Protein AF-A0A0C2FAT2-F1 (afdb_monomer_lite)

Sequence (85 aa):
MLSNCQLSCRVCDTDSVVTAAPKPNSLCGTGDKSYCCDKVKSCAQWARNNECKRNPAYMLRNCKLSCNACNADTTRPSKTLGKFQ

pLDDT: mean 72.35, std 18.59, range [43.62, 96.75]

InterPro domains:
  IPR003582 ShKT domain [PF01549] (36-70)
  IPR003582 ShKT domain [PS51670] (36-70)
  IPR003582 ShKT domain [SM00254] (35-71)

Radius of gyration: 18.72 Å; chains: 1; bounding box: 37×37×48 Å

Secondary structure (DSSP, 8-state):
--S--TTSS--------------TT--B--GGGTT-BBSSTTHHHHHHTTHHHHSHHHHHHHBTTTTT-----TTS---------

Foldseek 3Di:
DDPPPPPDDPDDPPVPPVPPPPPQPFQFDDDPRRVPGAQDPCLLVCLVVVCCPVPVVVCVVHPCVSNVVSDPPCVPPPPPPDPDD

Organism: NCBI:txid51022

Structure (mmCIF, N/CA/C/O backbone):
data_AF-A0A0C2FAT2-F1
#
_entry.id   AF-A0A0C2FAT2-F1
#
loop_
_atom_site.group_PDB
_atom_site.id
_atom_site.type_symbol
_atom_site.label_atom_id
_atom_site.label_alt_id
_atom_site.label_comp_id
_atom_site.label_asym_id
_atom_site.label_entity_id
_atom_site.label_seq_id
_atom_site.pdbx_PDB_ins_code
_atom_site.Cartn_x
_atom_site.Cartn_y
_atom_site.Cartn_z
_atom_site.occupancy
_atom_site.B_iso_or_equiv
_atom_site.auth_seq_id
_atom_site.auth_comp_id
_atom_site.auth_asym_id
_atom_site.auth_atom_id
_atom_site.pdbx_PDB_model_num
ATOM 1 N N . MET A 1 1 ? 18.876 28.133 35.819 1.00 53.22 1 MET A N 1
ATOM 2 C CA . MET A 1 1 ? 18.047 28.146 34.598 1.00 53.22 1 MET A CA 1
ATOM 3 C C . MET A 1 1 ? 18.885 27.619 33.444 1.00 53.22 1 MET A C 1
ATOM 5 O O . MET A 1 1 ? 19.628 28.382 32.849 1.00 53.22 1 MET A O 1
ATOM 9 N N . LEU A 1 2 ? 18.847 26.307 33.201 1.00 43.62 2 LEU A N 1
ATOM 10 C CA . LEU A 1 2 ? 19.493 25.672 32.048 1.00 43.62 2 LEU A CA 1
ATOM 11 C C . LEU A 1 2 ? 18.385 25.039 31.199 1.00 43.62 2 LEU A C 1
ATOM 13 O O . LEU A 1 2 ? 17.732 24.094 31.636 1.00 43.62 2 LEU A O 1
ATOM 17 N N . SER A 1 3 ? 18.153 25.587 30.009 1.00 57.84 3 SER A N 1
ATOM 18 C CA . SER A 1 3 ? 17.013 25.288 29.128 1.00 57.84 3 SER A CA 1
ATOM 19 C C . SER A 1 3 ? 17.111 23.958 28.368 1.00 57.84 3 SER A C 1
ATOM 21 O O . SER A 1 3 ? 16.594 23.847 27.265 1.00 57.84 3 SER A O 1
ATOM 23 N N . ASN A 1 4 ? 17.747 22.934 28.938 1.00 59.41 4 ASN A N 1
ATOM 24 C CA . ASN A 1 4 ? 17.956 21.645 28.266 1.00 59.41 4 ASN A CA 1
ATOM 25 C C . ASN A 1 4 ? 17.426 20.466 29.091 1.00 59.41 4 ASN A C 1
ATOM 27 O O . ASN A 1 4 ? 18.046 19.410 29.185 1.00 59.41 4 ASN A O 1
ATOM 31 N N . CYS A 1 5 ? 16.241 20.646 29.677 1.00 59.94 5 CYS A N 1
ATOM 32 C CA . CYS A 1 5 ? 15.461 19.582 30.306 1.00 59.94 5 CYS A CA 1
ATOM 33 C C . CYS A 1 5 ? 14.779 18.715 29.227 1.00 59.94 5 CYS A C 1
ATOM 35 O O . CYS A 1 5 ? 13.561 18.703 29.086 1.00 59.94 5 CYS A O 1
ATOM 37 N N . GLN A 1 6 ? 15.582 18.002 28.437 1.00 62.47 6 GLN A N 1
ATOM 38 C CA . GLN A 1 6 ? 15.128 17.060 27.403 1.00 62.47 6 GLN A CA 1
ATOM 39 C C . GLN A 1 6 ? 14.795 15.666 27.972 1.00 62.47 6 GLN A C 1
ATOM 41 O O . GLN A 1 6 ? 14.762 14.686 27.236 1.00 62.47 6 GLN A O 1
ATOM 46 N N . LEU A 1 7 ? 14.562 15.549 29.287 1.00 60.34 7 LEU A N 1
ATOM 47 C CA . LEU A 1 7 ? 14.352 14.252 29.943 1.00 60.34 7 LEU A CA 1
ATOM 48 C C . LEU A 1 7 ? 13.016 14.094 30.687 1.00 60.34 7 LEU A C 1
ATOM 50 O O . LEU A 1 7 ? 12.747 13.002 31.184 1.00 60.34 7 LEU A O 1
ATOM 54 N N . SER A 1 8 ? 12.162 15.125 30.737 1.00 62.56 8 SER A N 1
ATOM 55 C CA . SER A 1 8 ? 10.975 15.101 31.616 1.00 62.56 8 SER A CA 1
ATOM 56 C C . SER A 1 8 ? 9.617 15.075 30.911 1.00 62.56 8 SER A C 1
ATOM 58 O O . SER A 1 8 ? 8.615 14.819 31.569 1.00 62.56 8 SER A O 1
ATOM 60 N N . CYS A 1 9 ? 9.552 15.246 29.590 1.00 60.69 9 CYS A N 1
ATOM 61 C CA . CYS A 1 9 ? 8.301 15.097 28.843 1.00 60.69 9 CYS A CA 1
ATOM 62 C C . CYS A 1 9 ? 8.484 14.000 27.803 1.00 60.69 9 CYS A C 1
ATOM 64 O O . CYS A 1 9 ? 8.985 14.227 26.705 1.00 60.69 9 CYS A O 1
ATOM 66 N N . ARG A 1 10 ? 8.121 12.775 28.183 1.00 69.12 10 ARG A N 1
ATOM 67 C CA . ARG A 1 10 ? 8.047 11.638 27.269 1.00 69.12 10 ARG A CA 1
ATOM 68 C C . ARG A 1 10 ? 7.052 11.955 26.151 1.00 69.12 10 ARG A C 1
ATOM 70 O O . ARG A 1 10 ? 5.861 11.800 26.369 1.00 69.12 10 ARG A O 1
ATOM 77 N N . VAL A 1 11 ? 7.568 12.429 25.019 1.00 60.59 11 VAL A N 1
ATOM 78 C CA . VAL A 1 11 ? 7.221 12.143 23.613 1.00 60.59 11 VAL A CA 1
ATOM 79 C C . VAL A 1 11 ? 7.901 13.241 22.791 1.00 60.59 11 VAL A C 1
ATOM 81 O O . VAL A 1 11 ? 7.419 14.367 22.713 1.00 60.59 11 VAL A O 1
ATOM 84 N N . CYS A 1 12 ? 9.041 12.918 22.182 1.00 52.94 12 CYS A N 1
ATOM 85 C CA . CYS A 1 12 ? 9.494 13.654 21.011 1.00 52.94 12 CYS A CA 1
ATOM 86 C C . CYS A 1 12 ? 8.666 13.118 19.846 1.00 52.94 12 CYS A C 1
ATOM 88 O O . CYS A 1 12 ? 9.024 12.090 19.272 1.00 52.94 12 CYS A O 1
ATOM 90 N N . ASP A 1 13 ? 7.552 13.768 19.517 1.00 56.12 13 ASP A N 1
ATOM 91 C CA . ASP A 1 13 ? 7.006 13.609 18.174 1.00 56.12 13 ASP A CA 1
ATOM 92 C C . ASP A 1 13 ? 7.909 14.436 17.261 1.00 56.12 13 ASP A C 1
ATOM 94 O O . ASP A 1 13 ? 7.696 15.615 16.985 1.00 56.12 13 ASP A O 1
ATOM 98 N N . THR A 1 14 ? 9.037 13.835 16.890 1.00 53.84 14 THR A N 1
ATOM 99 C CA . THR A 1 14 ? 9.628 14.171 15.609 1.00 53.84 14 THR A CA 1
ATOM 100 C C . THR A 1 14 ? 8.610 13.682 14.596 1.00 53.84 14 THR A C 1
ATOM 102 O O . THR A 1 14 ? 8.577 12.472 14.332 1.00 53.84 14 THR A O 1
ATOM 105 N N . ASP A 1 15 ? 7.770 14.592 14.089 1.00 49.53 15 ASP A N 1
ATOM 106 C CA . ASP A 1 15 ? 7.007 14.365 12.866 1.00 49.53 15 ASP A CA 1
ATOM 107 C C . ASP A 1 15 ? 8.006 13.765 11.889 1.00 49.53 15 ASP A C 1
ATOM 109 O O . ASP A 1 15 ? 9.004 14.380 11.492 1.00 49.53 15 ASP A O 1
ATOM 113 N N . SER A 1 16 ? 7.851 12.463 11.703 1.00 49.12 16 SER A N 1
ATOM 114 C CA . SER A 1 16 ? 8.840 11.646 11.052 1.00 49.12 16 SER A CA 1
ATOM 115 C C . SER A 1 16 ? 8.669 11.857 9.559 1.00 49.12 16 SER A C 1
ATOM 117 O O . SER A 1 16 ? 8.389 10.916 8.826 1.00 49.12 16 SER A O 1
ATOM 119 N N . VAL A 1 17 ? 9.049 13.042 9.081 1.00 53.84 17 VAL A N 1
ATOM 120 C CA . VAL A 1 17 ? 9.906 13.128 7.897 1.00 53.84 17 VAL A CA 1
ATOM 121 C C . VAL A 1 17 ? 11.286 12.590 8.296 1.00 53.84 17 VAL A C 1
ATOM 123 O O . VAL A 1 17 ? 12.329 13.224 8.171 1.00 53.84 17 VAL A O 1
ATOM 126 N N . VAL A 1 18 ? 11.297 11.354 8.799 1.00 50.44 18 VAL A N 1
ATOM 127 C CA . VAL A 1 18 ? 12.461 10.506 8.711 1.00 50.44 18 VAL A CA 1
ATOM 128 C C . VAL A 1 18 ? 12.489 10.161 7.236 1.00 50.44 18 VAL A C 1
ATOM 130 O O . VAL A 1 18 ? 11.829 9.230 6.773 1.00 50.44 18 VAL A O 1
ATOM 133 N N . THR A 1 19 ? 13.261 10.947 6.493 1.00 45.03 19 THR A N 1
ATOM 134 C CA . THR A 1 19 ? 13.882 10.561 5.228 1.00 45.03 19 THR A CA 1
ATOM 135 C C . THR A 1 19 ? 14.805 9.365 5.507 1.00 45.03 19 THR A C 1
ATOM 137 O O . THR A 1 19 ? 16.017 9.420 5.331 1.00 45.03 19 THR A O 1
ATOM 140 N N . ALA A 1 20 ? 14.244 8.264 6.015 1.00 43.91 20 ALA A N 1
ATOM 141 C CA . ALA A 1 20 ? 14.849 6.959 5.931 1.00 43.91 20 ALA A CA 1
ATOM 142 C C . ALA A 1 20 ? 14.708 6.601 4.465 1.00 43.91 20 ALA A C 1
ATOM 144 O O . ALA A 1 20 ? 13.592 6.466 3.956 1.00 43.91 20 ALA A O 1
ATOM 145 N N . ALA A 1 21 ? 15.848 6.484 3.789 1.00 48.00 21 ALA A N 1
ATOM 146 C CA . ALA A 1 21 ? 15.923 5.839 2.494 1.00 48.00 21 ALA A CA 1
ATOM 147 C C . ALA A 1 21 ? 14.971 4.626 2.498 1.00 48.00 21 ALA A C 1
ATOM 149 O O . ALA A 1 21 ? 15.036 3.824 3.441 1.00 48.00 21 ALA A O 1
ATOM 150 N N . PRO A 1 22 ? 14.043 4.516 1.527 1.00 49.38 22 PRO A N 1
ATOM 151 C CA . PRO A 1 22 ? 13.066 3.442 1.512 1.00 49.38 22 PRO A CA 1
ATOM 152 C C . PRO A 1 22 ? 13.829 2.127 1.611 1.00 49.38 22 PRO A C 1
ATOM 154 O O . PRO A 1 22 ? 14.628 1.804 0.731 1.00 49.38 22 PRO A O 1
ATOM 157 N N . LYS A 1 23 ? 13.626 1.378 2.703 1.00 43.88 23 LYS A N 1
ATOM 158 C CA . LYS A 1 23 ? 14.140 0.012 2.798 1.00 43.88 23 LYS A CA 1
ATOM 159 C C . LYS A 1 23 ? 13.610 -0.714 1.559 1.00 43.88 23 LYS A C 1
ATOM 161 O O . LYS A 1 23 ? 12.392 -0.843 1.433 1.00 43.88 23 LYS A O 1
ATOM 166 N N . PRO A 1 24 ? 14.465 -1.206 0.648 1.00 51.91 24 PRO A N 1
ATOM 167 C CA . PRO A 1 24 ? 14.032 -1.651 -0.679 1.00 51.91 24 PRO A CA 1
ATOM 168 C C . PRO A 1 24 ? 13.148 -2.908 -0.662 1.00 51.91 24 PRO A C 1
ATOM 170 O O . PRO A 1 24 ? 12.712 -3.359 -1.723 1.00 51.91 24 PRO A O 1
ATOM 173 N N . ASN A 1 25 ? 12.886 -3.478 0.519 1.00 55.31 25 ASN A N 1
ATOM 174 C CA . ASN A 1 25 ? 12.234 -4.769 0.706 1.00 55.31 25 ASN A CA 1
ATOM 175 C C . ASN A 1 25 ? 11.038 -4.758 1.678 1.00 55.31 25 ASN A C 1
ATOM 177 O O . ASN A 1 25 ? 10.408 -5.800 1.833 1.00 55.31 25 ASN A O 1
ATOM 181 N N . SER A 1 26 ? 10.684 -3.627 2.301 1.00 60.59 26 SER A N 1
ATOM 182 C CA . SER A 1 26 ? 9.478 -3.538 3.140 1.00 60.59 26 SER A CA 1
ATOM 183 C C . SER A 1 26 ? 8.418 -2.710 2.431 1.00 60.59 26 SER A C 1
ATOM 185 O O . SER A 1 26 ? 8.367 -1.494 2.547 1.00 60.59 26 SER A O 1
ATOM 187 N N . LEU A 1 27 ? 7.567 -3.408 1.688 1.00 82.50 27 LEU A N 1
ATOM 188 C CA . LEU A 1 27 ? 6.382 -2.876 1.015 1.00 82.50 27 LEU A CA 1
ATOM 189 C C . LEU A 1 27 ? 5.154 -2.814 1.948 1.00 82.50 27 LEU A C 1
ATOM 191 O O . LEU A 1 27 ? 4.010 -2.785 1.499 1.00 82.50 27 LEU A O 1
ATOM 195 N N . CYS A 1 28 ? 5.388 -2.886 3.257 1.00 85.12 28 CYS A N 1
ATOM 196 C CA . CYS A 1 28 ? 4.371 -2.919 4.295 1.00 85.12 28 CYS A CA 1
ATOM 197 C C . CYS A 1 28 ? 4.129 -1.543 4.912 1.00 85.12 28 CYS A C 1
ATOM 199 O O . CYS A 1 28 ? 5.015 -0.688 4.921 1.00 85.12 28 CYS A O 1
ATOM 201 N N . GLY A 1 29 ? 2.909 -1.330 5.406 1.00 80.62 29 GLY A N 1
ATOM 202 C CA . GLY A 1 29 ? 2.541 -0.119 6.121 1.00 80.62 29 GLY A CA 1
ATOM 203 C C . GLY A 1 29 ? 3.254 -0.027 7.468 1.00 80.62 29 GLY A C 1
ATOM 204 O O . GLY A 1 29 ? 3.889 -0.968 7.943 1.00 80.62 29 GLY A O 1
ATOM 205 N N . THR A 1 30 ? 3.123 1.119 8.120 1.00 78.94 30 THR A N 1
ATOM 206 C CA . THR A 1 30 ? 3.626 1.355 9.477 1.00 78.94 30 THR A CA 1
ATOM 207 C C . THR A 1 30 ? 2.453 1.558 10.443 1.00 78.94 30 THR A C 1
ATOM 209 O O . THR A 1 30 ? 1.310 1.762 10.024 1.00 78.94 30 THR A O 1
ATOM 212 N N . GLY A 1 31 ? 2.707 1.436 11.750 1.00 81.56 31 GLY A N 1
ATOM 213 C CA . GLY A 1 31 ? 1.694 1.656 12.791 1.00 81.56 31 GLY A CA 1
ATOM 214 C C . GLY A 1 31 ? 0.475 0.734 12.661 1.00 81.56 31 GLY A C 1
ATOM 215 O O . GLY A 1 31 ? 0.617 -0.485 12.522 1.00 81.56 31 GLY A O 1
ATOM 216 N N . ASP A 1 32 ? -0.727 1.315 12.670 1.00 74.31 32 ASP A N 1
ATOM 217 C CA . ASP A 1 32 ? -2.000 0.587 12.560 1.00 74.31 32 ASP A CA 1
ATOM 218 C C . ASP A 1 32 ? -2.234 -0.075 11.196 1.00 74.31 32 ASP A C 1
ATOM 220 O O . ASP A 1 32 ? -3.188 -0.828 11.056 1.00 74.31 32 ASP A O 1
ATOM 224 N N . LYS A 1 33 ? -1.368 0.147 10.198 1.00 76.94 33 LYS A N 1
ATOM 225 C CA . LYS A 1 33 ? -1.396 -0.545 8.895 1.00 76.94 33 LYS A CA 1
ATOM 226 C C . LYS A 1 33 ? -0.215 -1.505 8.712 1.00 76.94 33 LYS A C 1
ATOM 228 O O . LYS A 1 33 ? 0.026 -1.962 7.600 1.00 76.94 33 LYS A O 1
ATOM 233 N N . SER A 1 34 ? 0.511 -1.833 9.784 1.00 82.38 34 SER A N 1
ATOM 234 C CA . SER A 1 34 ? 1.659 -2.762 9.755 1.00 82.38 34 SER A CA 1
ATOM 235 C C . SER A 1 34 ? 1.317 -4.177 9.283 1.00 82.38 34 SER A C 1
ATOM 237 O O . SER A 1 34 ? 2.166 -4.850 8.704 1.00 82.38 34 SER A O 1
ATOM 239 N N . TYR A 1 35 ? 0.070 -4.617 9.465 1.00 83.06 35 TYR A N 1
ATOM 240 C CA . TYR A 1 35 ? -0.424 -5.901 8.953 1.00 83.06 35 TYR A CA 1
ATOM 241 C C . TYR A 1 35 ? -0.677 -5.891 7.435 1.00 83.06 35 TYR A C 1
ATOM 243 O O . TYR A 1 35 ? -0.983 -6.928 6.844 1.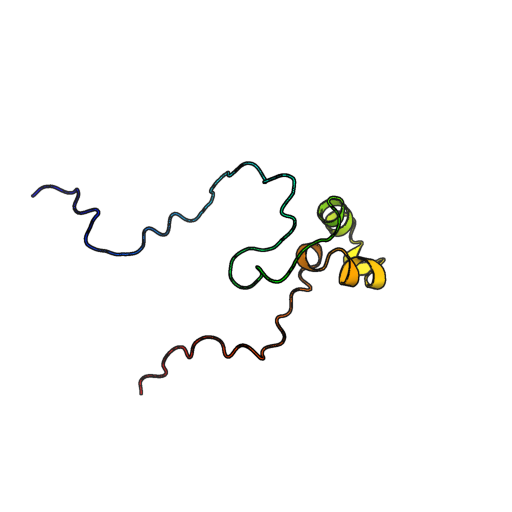00 83.06 35 TYR A O 1
ATOM 251 N N . CYS A 1 36 ? -0.614 -4.720 6.802 1.00 88.19 36 CYS A N 1
ATOM 252 C CA . CYS A 1 36 ? -0.975 -4.542 5.413 1.00 88.19 36 CYS A CA 1
ATOM 253 C C . CYS A 1 36 ? 0.255 -4.288 4.554 1.00 88.19 36 CYS A C 1
ATOM 255 O O . CYS A 1 36 ? 1.024 -3.356 4.791 1.00 88.19 36 CYS A O 1
ATOM 257 N N . CYS A 1 37 ? 0.411 -5.110 3.522 1.00 88.50 37 CYS A N 1
ATOM 258 C CA . CYS A 1 37 ? 1.595 -5.104 2.684 1.00 88.50 37 CYS A CA 1
ATOM 259 C C . CYS A 1 37 ? 1.228 -5.160 1.211 1.00 88.50 37 CYS A C 1
ATO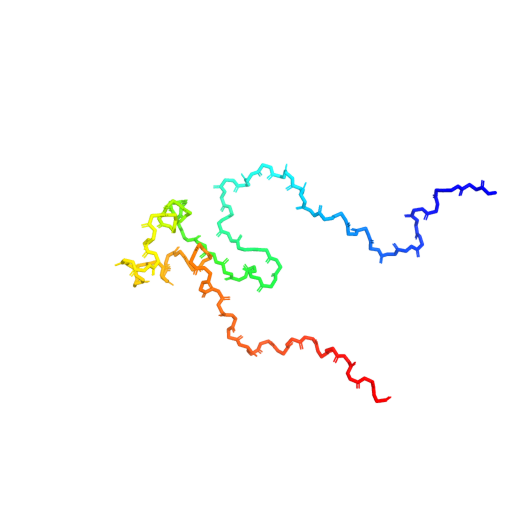M 261 O O . CYS A 1 37 ? 0.318 -5.893 0.810 1.00 88.50 37 CYS A O 1
ATOM 263 N N . ASP A 1 38 ? 2.003 -4.447 0.406 1.00 90.81 38 ASP A N 1
ATOM 264 C CA . ASP A 1 38 ? 2.106 -4.731 -1.011 1.00 90.81 38 ASP A CA 1
ATOM 265 C C . ASP A 1 38 ? 3.046 -5.927 -1.217 1.00 90.81 38 ASP A C 1
ATOM 267 O O . ASP A 1 38 ? 4.086 -6.072 -0.576 1.00 90.81 38 ASP A O 1
ATOM 271 N N . LYS A 1 39 ? 2.654 -6.827 -2.110 1.00 89.69 39 LYS A N 1
ATOM 272 C CA . LYS A 1 39 ? 3.395 -8.037 -2.473 1.00 89.69 39 LYS A CA 1
ATOM 273 C C . LYS A 1 39 ? 4.421 -7.775 -3.566 1.00 89.69 39 LYS A C 1
ATOM 275 O O . LYS A 1 39 ? 5.348 -8.563 -3.722 1.00 89.69 39 LYS A O 1
ATOM 280 N N . VAL A 1 40 ? 4.254 -6.700 -4.338 1.00 89.44 40 VAL A N 1
ATOM 281 C CA . VAL A 1 40 ? 5.141 -6.374 -5.456 1.00 89.44 40 VAL A CA 1
ATOM 282 C C . VAL A 1 40 ? 5.539 -4.903 -5.464 1.00 89.44 40 VAL A C 1
ATOM 284 O O . VAL A 1 40 ? 4.762 -4.018 -5.118 1.00 89.44 40 VAL A O 1
ATOM 287 N N . LYS A 1 41 ? 6.775 -4.629 -5.891 1.00 88.50 41 LYS A N 1
ATOM 288 C CA . LYS A 1 41 ? 7.369 -3.281 -5.847 1.00 88.50 41 LYS A CA 1
ATOM 289 C C . LYS A 1 41 ? 6.683 -2.297 -6.804 1.00 88.50 41 LYS A C 1
ATOM 291 O O . LYS A 1 41 ? 6.674 -1.097 -6.554 1.00 88.50 41 LYS A O 1
ATOM 296 N N . SER A 1 42 ? 6.056 -2.809 -7.863 1.00 90.38 42 SER A N 1
ATOM 297 C CA . SER A 1 42 ? 5.336 -2.017 -8.867 1.00 90.38 42 SER A CA 1
ATOM 298 C C . SER A 1 42 ? 3.968 -1.511 -8.402 1.00 90.38 42 SER A C 1
ATOM 300 O O . SER A 1 42 ? 3.371 -0.693 -9.099 1.00 90.38 42 SER A O 1
ATOM 302 N N . CYS A 1 43 ? 3.477 -1.936 -7.231 1.00 91.44 43 CYS A N 1
ATOM 303 C CA . CYS A 1 43 ? 2.177 -1.517 -6.705 1.00 91.44 43 CYS A CA 1
ATOM 304 C C . CYS A 1 43 ? 2.028 0.008 -6.623 1.00 91.44 43 CYS A C 1
ATOM 306 O O . CYS A 1 43 ? 0.984 0.532 -7.009 1.00 91.44 43 CYS A O 1
ATOM 308 N N . ALA A 1 44 ? 3.085 0.725 -6.226 1.00 89.31 44 ALA A N 1
ATOM 309 C CA . ALA A 1 44 ? 3.070 2.184 -6.154 1.00 89.31 44 ALA A CA 1
ATOM 310 C C . ALA A 1 44 ? 2.862 2.832 -7.534 1.00 89.31 44 ALA A C 1
ATOM 312 O O . ALA A 1 44 ? 2.094 3.783 -7.677 1.00 89.31 44 ALA A O 1
ATOM 313 N N . GLN A 1 45 ? 3.520 2.303 -8.568 1.00 92.19 45 GLN A N 1
ATOM 314 C CA . GLN A 1 45 ? 3.378 2.811 -9.932 1.00 92.19 45 GLN A CA 1
ATOM 315 C C . GLN A 1 45 ? 2.013 2.459 -10.526 1.00 92.19 45 GLN A C 1
ATOM 317 O O . GLN A 1 45 ? 1.373 3.298 -11.153 1.00 92.19 45 GLN A O 1
ATOM 322 N N . TRP A 1 46 ? 1.525 1.249 -10.284 1.00 94.31 46 TRP A N 1
ATOM 323 C CA . TRP A 1 46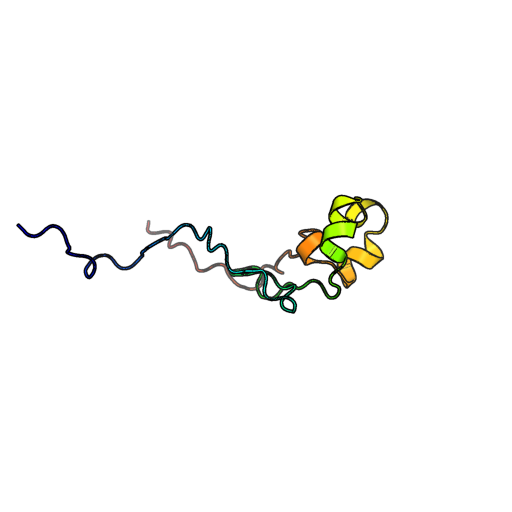 ? 0.196 0.832 -10.719 1.00 94.31 46 TRP A CA 1
ATOM 324 C C . TRP A 1 46 ? -0.918 1.622 -10.035 1.00 94.31 46 TRP A C 1
ATOM 326 O O . TRP A 1 46 ? -1.866 2.038 -10.696 1.00 94.31 46 TRP A O 1
ATOM 336 N N . ALA A 1 47 ? -0.782 1.922 -8.744 1.00 90.75 47 ALA A N 1
ATOM 337 C CA . ALA A 1 47 ? -1.714 2.804 -8.054 1.00 90.75 47 ALA A CA 1
ATOM 338 C C . ALA A 1 47 ? -1.742 4.209 -8.680 1.00 90.75 47 ALA A C 1
ATOM 340 O O . ALA A 1 47 ? -2.830 4.726 -8.929 1.00 90.75 47 ALA A O 1
ATOM 341 N N . ARG A 1 48 ? -0.579 4.784 -9.034 1.00 92.38 48 ARG A N 1
ATOM 342 C CA . ARG A 1 48 ? -0.498 6.058 -9.787 1.00 92.38 48 ARG A CA 1
ATOM 343 C C . ARG A 1 48 ? -1.172 5.978 -11.159 1.00 92.38 48 ARG A C 1
ATOM 345 O O . ARG A 1 48 ? -1.808 6.935 -11.581 1.00 92.38 48 ARG A O 1
ATOM 352 N N . ASN A 1 49 ? -1.100 4.823 -11.816 1.00 95.38 49 ASN A N 1
ATOM 353 C CA . ASN A 1 49 ? -1.765 4.555 -13.094 1.00 95.38 49 ASN A CA 1
ATOM 354 C C . ASN A 1 49 ? -3.261 4.202 -12.947 1.00 95.38 49 ASN A C 1
ATOM 356 O O . ASN A 1 49 ? -3.878 3.717 -13.894 1.00 95.38 49 ASN A O 1
ATOM 360 N N . ASN A 1 50 ? -3.862 4.432 -11.773 1.00 95.00 50 ASN A N 1
ATOM 361 C CA . ASN A 1 50 ? -5.254 4.098 -11.466 1.00 95.00 50 ASN A CA 1
ATOM 362 C C . ASN A 1 50 ? -5.601 2.600 -11.600 1.00 95.00 50 ASN A C 1
ATOM 364 O O . ASN A 1 50 ? -6.773 2.247 -11.752 1.00 95.00 50 ASN A O 1
ATOM 368 N N . GLU A 1 51 ? -4.631 1.689 -11.468 1.00 95.75 51 GLU A N 1
ATOM 369 C CA . GLU A 1 51 ? -4.890 0.239 -11.503 1.00 95.75 51 GLU A CA 1
ATOM 370 C C . GLU A 1 51 ? -5.801 -0.216 -10.364 1.00 95.75 51 GLU A C 1
ATOM 372 O O . GLU A 1 51 ? -6.532 -1.187 -10.514 1.00 95.75 51 GLU A O 1
ATOM 377 N N . CYS A 1 52 ? -5.850 0.511 -9.244 1.00 94.19 52 CYS A N 1
A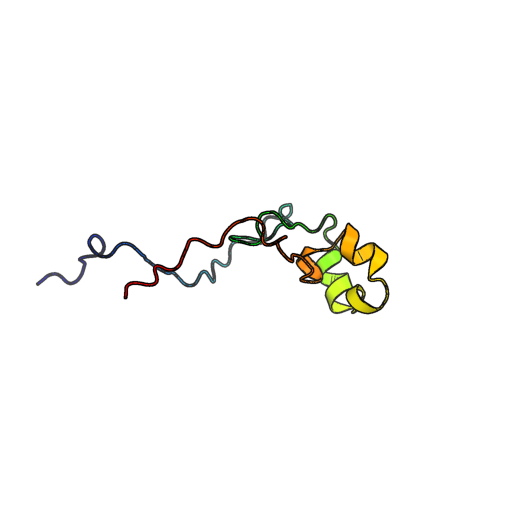TOM 378 C CA . CYS A 1 52 ? -6.817 0.231 -8.180 1.00 94.19 52 CYS A CA 1
ATOM 379 C C . CYS A 1 52 ? -8.273 0.293 -8.675 1.00 94.19 52 CYS A C 1
ATOM 381 O O . CYS A 1 52 ? -9.127 -0.398 -8.130 1.00 94.19 52 CYS A O 1
ATOM 383 N N . LYS A 1 53 ? -8.554 1.106 -9.704 1.00 94.75 53 LYS A N 1
ATOM 384 C CA . LYS A 1 53 ? -9.879 1.241 -10.330 1.00 94.75 53 LYS A CA 1
ATOM 385 C C . LYS A 1 53 ? -10.016 0.382 -11.585 1.00 94.75 53 LYS A C 1
ATOM 387 O O . LYS A 1 53 ? -11.071 -0.200 -11.805 1.00 94.75 53 LYS A O 1
ATOM 392 N N . ARG A 1 54 ? -8.961 0.305 -12.405 1.00 96.75 54 ARG A N 1
ATOM 393 C CA . ARG A 1 54 ? -8.957 -0.451 -13.672 1.00 96.75 54 ARG A CA 1
ATOM 394 C C . ARG A 1 54 ? -8.856 -1.961 -13.456 1.00 96.75 54 ARG A C 1
ATOM 396 O O . ARG A 1 54 ? -9.464 -2.724 -14.195 1.00 96.75 54 ARG A O 1
ATOM 403 N N . ASN A 1 55 ? -8.107 -2.382 -12.440 1.00 94.81 55 ASN A N 1
ATOM 404 C CA . ASN A 1 55 ? -7.854 -3.776 -12.094 1.00 94.81 55 ASN A CA 1
ATOM 405 C C . ASN A 1 55 ? -7.910 -4.011 -10.566 1.00 94.81 55 ASN A C 1
ATOM 407 O O . ASN A 1 55 ? -6.930 -4.446 -9.942 1.00 94.81 55 ASN A O 1
ATOM 411 N N . PRO A 1 56 ? -9.071 -3.753 -9.932 1.00 93.25 56 PRO A N 1
ATOM 412 C CA . PRO A 1 56 ? -9.227 -3.887 -8.487 1.00 93.25 56 PRO A CA 1
ATOM 413 C C . PRO A 1 56 ? -8.960 -5.321 -8.020 1.00 93.25 56 PRO A C 1
ATOM 415 O O . PRO A 1 56 ? -8.350 -5.527 -6.978 1.00 93.25 56 PRO A O 1
ATOM 418 N N . ALA A 1 57 ? -9.340 -6.336 -8.800 1.00 93.62 57 ALA A N 1
ATOM 419 C CA . ALA A 1 57 ? -9.178 -7.735 -8.412 1.00 93.62 57 ALA A CA 1
ATOM 420 C C . ALA A 1 57 ? -7.704 -8.136 -8.220 1.00 93.62 57 ALA A C 1
ATOM 422 O O . ALA A 1 57 ? -7.372 -8.910 -7.318 1.00 93.62 57 ALA A O 1
ATOM 423 N N . TYR A 1 58 ? -6.801 -7.627 -9.061 1.00 93.50 58 TYR A N 1
ATOM 424 C CA . TYR A 1 58 ? -5.371 -7.869 -8.898 1.00 93.50 58 TYR A CA 1
ATOM 425 C C . TYR A 1 58 ? -4.789 -7.002 -7.780 1.00 93.50 58 TYR A C 1
ATOM 427 O O . TYR A 1 58 ? -4.068 -7.499 -6.908 1.00 93.50 58 TYR A O 1
ATOM 435 N N . MET A 1 59 ? -5.140 -5.717 -7.776 1.00 93.69 59 MET A N 1
ATOM 436 C CA . MET A 1 59 ? -4.577 -4.759 -6.837 1.00 93.69 59 MET A CA 1
ATOM 437 C C . MET A 1 59 ? -5.016 -5.018 -5.392 1.00 93.69 59 MET A C 1
ATOM 439 O O . MET A 1 59 ? -4.201 -4.946 -4.486 1.00 93.69 59 MET A O 1
ATOM 443 N N . LEU A 1 60 ? -6.251 -5.443 -5.140 1.00 90.50 60 LEU A N 1
ATOM 444 C CA . LEU A 1 60 ? -6.707 -5.811 -3.795 1.00 90.50 60 LEU A CA 1
ATOM 445 C C . LEU A 1 60 ? -6.059 -7.099 -3.268 1.00 90.50 60 LEU A C 1
ATOM 447 O O . LEU A 1 60 ? -6.101 -7.362 -2.072 1.00 90.50 60 LEU A O 1
ATOM 451 N N . ARG A 1 61 ? -5.452 -7.930 -4.122 1.00 90.50 61 ARG A N 1
ATOM 452 C CA . ARG A 1 61 ? -4.749 -9.153 -3.690 1.00 90.50 61 ARG A CA 1
ATOM 453 C C . ARG A 1 61 ? -3.251 -8.953 -3.508 1.00 90.50 61 ARG A C 1
ATOM 455 O O . ARG A 1 61 ? -2.655 -9.633 -2.668 1.00 90.50 61 ARG A O 1
ATOM 462 N N . ASN A 1 62 ? -2.665 -8.051 -4.291 1.00 90.94 62 ASN A N 1
ATOM 463 C CA . ASN A 1 62 ? -1.219 -7.856 -4.370 1.00 90.94 62 ASN A CA 1
ATOM 464 C C . ASN A 1 62 ? -0.755 -6.480 -3.899 1.00 90.94 62 ASN A C 1
ATOM 466 O O . ASN A 1 62 ? 0.399 -6.343 -3.537 1.00 90.94 62 ASN A O 1
ATOM 470 N N . CYS A 1 63 ? -1.627 -5.483 -3.890 1.00 93.38 63 CYS A N 1
ATOM 471 C CA . CYS A 1 63 ? -1.297 -4.073 -3.708 1.00 93.38 63 CYS A CA 1
ATOM 472 C C . CYS A 1 63 ? -2.276 -3.385 -2.742 1.00 93.38 63 CYS A C 1
ATOM 474 O O . CYS A 1 63 ? -2.769 -2.282 -3.002 1.00 93.38 63 CYS A O 1
ATOM 476 N N . LYS A 1 64 ? -2.630 -4.077 -1.651 1.00 90.81 64 LYS A N 1
ATOM 477 C CA . LYS A 1 64 ? -3.632 -3.606 -0.683 1.00 90.81 64 LYS A CA 1
ATOM 478 C C . LYS A 1 64 ? -3.233 -2.275 -0.057 1.00 90.81 64 LYS A C 1
ATOM 480 O O . LYS A 1 64 ? -4.096 -1.422 0.133 1.00 90.81 64 LYS A O 1
ATOM 485 N N . LEU A 1 65 ? -1.947 -2.097 0.232 1.00 90.19 65 LEU A N 1
ATOM 486 C CA . LEU A 1 65 ? -1.421 -0.879 0.831 1.00 90.19 65 LEU A CA 1
ATOM 487 C C . LEU A 1 65 ? -1.436 0.267 -0.173 1.00 90.19 65 LEU A C 1
ATOM 489 O O . LEU A 1 65 ? -2.009 1.314 0.120 1.00 90.19 65 LEU A O 1
ATOM 493 N N . SER A 1 66 ? -0.923 0.039 -1.381 1.00 91.06 66 SER A N 1
ATOM 494 C CA . SER A 1 66 ? -0.926 1.036 -2.457 1.00 91.06 66 SER A CA 1
ATOM 495 C C . SER A 1 66 ? -2.333 1.487 -2.866 1.00 91.06 66 SER A C 1
ATOM 497 O O . SER A 1 66 ? -2.516 2.635 -3.264 1.00 91.06 66 SER A O 1
ATOM 499 N N . CYS A 1 67 ? -3.344 0.622 -2.744 1.00 91.75 67 CYS A N 1
ATOM 500 C CA . CYS A 1 67 ? -4.742 0.990 -2.992 1.00 91.75 67 CYS A CA 1
ATOM 501 C C . CYS A 1 67 ? -5.501 1.480 -1.760 1.00 91.75 67 CYS A C 1
ATOM 503 O O . CYS A 1 67 ? -6.709 1.688 -1.852 1.00 91.75 67 CYS A O 1
ATOM 505 N N . ASN A 1 68 ? -4.831 1.655 -0.617 1.00 87.56 68 ASN A N 1
ATOM 506 C CA . ASN A 1 68 ? -5.458 2.021 0.654 1.00 87.56 68 ASN A CA 1
ATOM 507 C C . ASN A 1 68 ? -6.610 1.086 1.065 1.00 87.56 68 ASN A C 1
ATOM 509 O O . ASN A 1 68 ? -7.512 1.480 1.794 1.00 87.56 68 ASN A O 1
ATOM 513 N N . ALA A 1 69 ? -6.556 -0.173 0.635 1.00 88.19 69 ALA A N 1
ATOM 514 C CA . ALA A 1 69 ? -7.537 -1.207 0.945 1.00 88.19 69 ALA A CA 1
ATOM 515 C C . ALA A 1 69 ? -7.187 -1.986 2.224 1.00 88.19 69 ALA A C 1
ATOM 517 O O . ALA A 1 69 ? -7.703 -3.075 2.469 1.00 88.19 69 ALA A O 1
ATOM 518 N N . CYS A 1 70 ? -6.299 -1.428 3.045 1.00 85.12 70 CYS A N 1
ATOM 519 C CA . CYS A 1 70 ? -5.999 -1.888 4.394 1.00 85.12 70 CYS A CA 1
ATOM 520 C C . CYS A 1 70 ? -7.106 -1.435 5.350 1.00 85.12 70 CYS A C 1
ATOM 522 O O . CYS A 1 70 ? -6.862 -0.647 6.265 1.00 85.12 70 CYS A O 1
ATOM 524 N N . ASN A 1 71 ? -8.338 -1.863 5.093 1.00 74.00 71 ASN A N 1
ATOM 525 C CA . ASN A 1 71 ? -9.372 -1.753 6.103 1.00 74.00 71 ASN A CA 1
ATOM 526 C C . ASN A 1 71 ? -9.081 -2.852 7.111 1.00 74.00 71 ASN A C 1
ATOM 528 O O . ASN A 1 71 ? -9.084 -4.035 6.772 1.00 74.00 71 ASN A O 1
ATOM 532 N N . ALA A 1 72 ? -8.743 -2.429 8.324 1.00 58.84 72 ALA A N 1
ATOM 533 C CA . ALA A 1 72 ? -8.669 -3.338 9.441 1.00 58.84 72 ALA A CA 1
ATOM 534 C C . ALA A 1 72 ? -10.075 -3.899 9.585 1.00 58.84 72 ALA A C 1
ATOM 536 O O . ALA A 1 72 ? -11.014 -3.126 9.781 1.00 58.84 72 ALA A O 1
ATOM 537 N N . ASP A 1 73 ? -10.224 -5.216 9.494 1.00 53.75 73 ASP A N 1
ATOM 538 C CA . ASP A 1 73 ? -11.327 -5.847 10.195 1.00 53.75 73 ASP A CA 1
ATOM 539 C C . ASP A 1 73 ? -11.252 -5.311 11.628 1.00 53.75 73 ASP A C 1
ATOM 541 O O . ASP A 1 73 ? -10.252 -5.468 12.334 1.00 53.75 73 ASP A O 1
ATOM 545 N N . THR A 1 74 ? -12.267 -4.548 12.015 1.00 52.44 74 THR A N 1
ATOM 546 C CA . THR A 1 74 ? -12.362 -3.782 13.262 1.00 52.44 74 THR A CA 1
ATOM 547 C C . THR A 1 74 ? -12.483 -4.679 14.500 1.00 52.44 74 THR A C 1
ATOM 549 O O . THR A 1 74 ? -12.950 -4.250 15.550 1.00 52.44 74 THR A O 1
ATOM 552 N N . THR A 1 75 ? -12.014 -5.925 14.431 1.00 48.03 75 THR A N 1
ATOM 553 C CA . THR A 1 75 ? -11.960 -6.869 15.552 1.00 48.03 75 THR A CA 1
ATOM 554 C C . THR A 1 75 ? -10.771 -6.643 16.480 1.00 48.03 75 THR A C 1
ATOM 556 O O . THR A 1 75 ? -10.657 -7.322 17.499 1.00 48.03 75 THR A O 1
ATOM 559 N N . ARG A 1 76 ? -9.921 -5.642 16.218 1.00 49.28 76 ARG A N 1
ATOM 560 C CA . ARG A 1 76 ? -9.103 -5.048 17.277 1.00 49.28 76 ARG A CA 1
ATOM 561 C C . ARG A 1 76 ? -9.908 -3.894 17.866 1.00 49.28 76 ARG A C 1
ATOM 563 O O . ARG A 1 76 ? -10.014 -2.876 17.181 1.00 49.28 76 ARG A O 1
ATOM 570 N N . PRO A 1 77 ? -10.463 -4.011 19.091 1.00 52.22 77 PRO A N 1
ATOM 571 C CA . PRO A 1 77 ? -11.040 -2.857 19.755 1.00 52.22 77 PRO A CA 1
ATOM 572 C C . PRO A 1 77 ? -9.923 -1.820 19.812 1.00 52.22 77 PRO A C 1
ATOM 574 O O . PRO A 1 77 ? -8.897 -2.018 20.470 1.00 52.22 77 PRO A O 1
ATOM 577 N N . SER A 1 78 ? -10.074 -0.758 19.018 1.00 55.78 78 SER A N 1
ATOM 578 C CA . SER A 1 78 ? -9.289 0.457 19.153 1.00 55.78 78 SER A CA 1
ATOM 579 C C . SER A 1 78 ? -9.268 0.749 20.638 1.00 55.78 78 SER A C 1
ATOM 581 O O . SER A 1 78 ? -10.346 0.839 21.229 1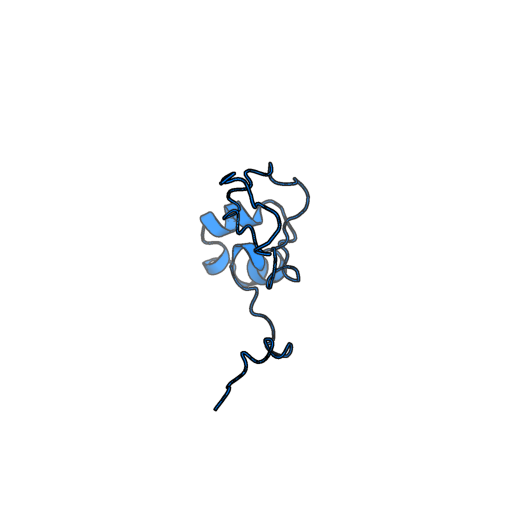.00 55.78 78 SER A O 1
ATOM 583 N N . LYS A 1 79 ? -8.069 0.785 21.233 1.00 51.09 79 LYS A N 1
ATOM 584 C CA . LYS A 1 79 ? -7.855 1.137 22.635 1.00 51.09 79 LYS A CA 1
ATOM 585 C C . LYS A 1 79 ? -8.902 2.170 23.015 1.00 51.09 79 LYS A C 1
ATOM 587 O O . LYS A 1 79 ? -8.891 3.253 22.435 1.00 51.09 79 LYS A O 1
ATOM 592 N N . THR A 1 80 ? -9.830 1.764 23.879 1.00 48.38 80 THR A N 1
ATOM 593 C CA . THR A 1 80 ? -10.878 2.600 24.442 1.00 48.38 80 THR A CA 1
ATOM 594 C C . THR A 1 80 ? -10.243 3.938 24.775 1.00 48.38 80 THR A C 1
ATOM 596 O O . THR A 1 80 ? -9.474 4.035 25.731 1.00 48.38 80 THR A O 1
ATOM 599 N N . LEU A 1 81 ? -10.492 4.951 23.942 1.00 57.62 81 LEU A N 1
ATOM 600 C CA . LEU A 1 81 ? -10.269 6.323 24.346 1.00 57.62 81 LEU A CA 1
ATOM 601 C C . LEU A 1 81 ? -11.248 6.500 25.495 1.00 57.62 81 LEU A C 1
ATOM 603 O O . LEU A 1 81 ? -12.462 6.483 25.285 1.00 57.62 81 LEU A O 1
ATOM 607 N N . GLY A 1 82 ? -10.694 6.485 26.707 1.00 52.84 82 GLY A N 1
ATOM 608 C CA . GLY A 1 82 ? -11.428 6.554 27.953 1.00 52.84 82 GLY A CA 1
ATOM 609 C C . GLY A 1 82 ? -12.449 7.671 27.877 1.00 52.84 82 GLY A C 1
ATOM 610 O O . GLY A 1 82 ? -12.106 8.850 27.895 1.00 52.84 82 GLY A O 1
ATOM 611 N N . LYS A 1 83 ? -13.714 7.270 27.789 1.00 52.75 83 LYS A N 1
ATOM 612 C CA . LYS A 1 83 ? -14.844 8.107 28.136 1.00 52.75 83 LYS A CA 1
ATOM 613 C C . LYS A 1 83 ? -14.818 8.220 29.656 1.00 52.75 83 LYS A C 1
ATOM 615 O O . LYS A 1 83 ? -15.392 7.386 30.347 1.00 52.75 83 LYS A O 1
ATOM 620 N N . PHE A 1 84 ? -14.059 9.184 30.166 1.00 49.09 84 PHE A N 1
ATOM 621 C CA . PHE A 1 84 ? -14.253 9.656 31.528 1.00 49.09 84 PHE A CA 1
ATOM 622 C C . PHE 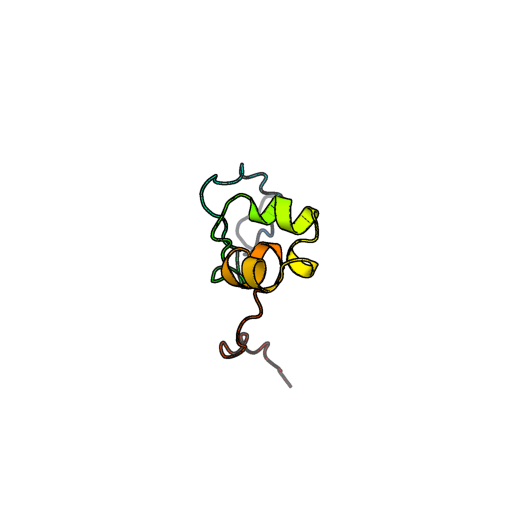A 1 84 ? -15.479 10.569 31.499 1.00 49.09 84 PHE A C 1
ATOM 624 O O . PHE A 1 84 ? -15.513 11.546 30.749 1.00 49.09 84 PHE A O 1
ATOM 631 N N . GLN A 1 85 ? -16.515 10.112 32.203 1.00 47.78 85 GLN A N 1
ATOM 632 C CA . GLN A 1 85 ? -17.688 10.893 32.588 1.00 47.78 85 GLN A CA 1
ATOM 633 C C . GLN A 1 85 ? -17.279 11.974 33.584 1.00 47.78 85 GLN A C 1
ATOM 635 O O . GLN A 1 85 ? -16.335 11.700 34.362 1.00 47.78 85 GLN A O 1
#